Protein AF-A0A968RQ88-F1 (afdb_monomer_lite)

Foldseek 3Di:
DDPVVLCVVCVVVVVVLVVLLPDPPNDLVNLVVVLVVLVVSLVVCCVPPVPDVSNVVSVVSNVSSCCVNVVVVPD

pLDDT: mean 87.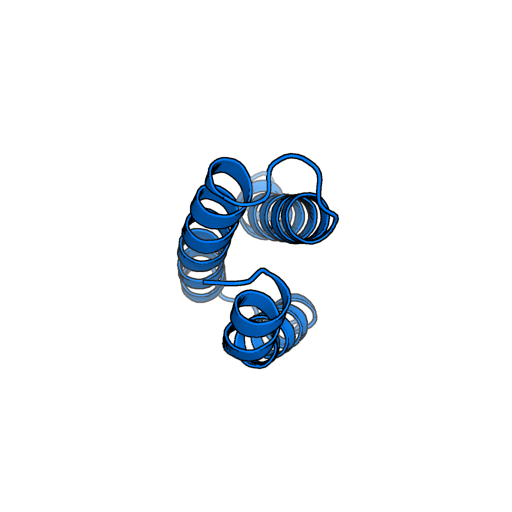8, std 10.65, range [39.47, 96.56]

Structure (mmCIF, N/CA/C/O backbone):
data_AF-A0A968RQ88-F1
#
_entry.id   AF-A0A968RQ88-F1
#
loop_
_atom_site.group_PDB
_atom_site.id
_atom_site.type_symbol
_atom_site.label_atom_id
_atom_site.label_alt_id
_atom_site.label_comp_id
_atom_site.label_asym_id
_atom_site.label_entity_id
_atom_site.label_seq_id
_atom_site.pdbx_PDB_ins_code
_atom_site.Cartn_x
_atom_site.Cartn_y
_atom_site.Cartn_z
_atom_site.occupancy
_atom_site.B_iso_or_equiv
_atom_site.auth_seq_id
_atom_site.auth_comp_id
_atom_site.auth_asym_id
_atom_site.auth_atom_id
_atom_site.pdbx_PDB_model_num
ATOM 1 N N . MET A 1 1 ? 14.936 -0.236 -11.575 1.00 78.31 1 MET A N 1
ATOM 2 C CA . MET A 1 1 ? 14.518 -1.525 -10.971 1.00 78.31 1 MET A CA 1
ATOM 3 C C . MET A 1 1 ? 13.488 -2.177 -11.895 1.00 78.31 1 MET A C 1
ATOM 5 O O . MET A 1 1 ? 12.681 -1.447 -12.457 1.00 78.31 1 MET A O 1
ATOM 9 N N . ARG A 1 2 ? 13.526 -3.499 -12.125 1.00 90.44 2 ARG A N 1
ATOM 10 C CA . ARG A 1 2 ? 12.456 -4.203 -12.868 1.00 90.44 2 ARG A CA 1
ATOM 11 C C . ARG A 1 2 ? 11.248 -4.410 -11.949 1.00 90.44 2 ARG A C 1
ATOM 13 O O . ARG A 1 2 ? 11.451 -4.649 -10.764 1.00 90.44 2 ARG A O 1
ATOM 20 N N . GLU A 1 3 ? 10.039 -4.379 -12.504 1.00 87.25 3 GLU A N 1
ATOM 21 C CA . GLU A 1 3 ? 8.781 -4.544 -11.755 1.00 87.25 3 GLU A CA 1
ATOM 22 C C . GLU A 1 3 ? 8.775 -5.796 -10.868 1.00 87.25 3 GLU A C 1
ATOM 24 O O . GLU A 1 3 ? 8.419 -5.715 -9.701 1.00 87.25 3 GLU A O 1
ATOM 29 N N . THR A 1 4 ? 9.246 -6.937 -11.379 1.00 91.44 4 THR A N 1
ATOM 30 C CA . THR A 1 4 ? 9.317 -8.188 -10.609 1.00 91.44 4 THR A CA 1
ATOM 31 C C . THR A 1 4 ? 10.141 -8.028 -9.336 1.00 91.44 4 THR A C 1
ATOM 33 O O . THR A 1 4 ? 9.674 -8.383 -8.264 1.00 91.44 4 THR A O 1
ATOM 36 N N . ARG A 1 5 ? 11.318 -7.398 -9.432 1.00 91.88 5 ARG A N 1
ATOM 37 C CA . ARG A 1 5 ? 12.188 -7.162 -8.273 1.00 91.88 5 ARG A CA 1
ATOM 38 C C . ARG A 1 5 ? 11.566 -6.172 -7.289 1.00 91.88 5 ARG A C 1
ATOM 40 O O . ARG A 1 5 ? 11.752 -6.319 -6.089 1.00 91.88 5 ARG A O 1
ATOM 47 N N . PHE A 1 6 ? 10.838 -5.174 -7.791 1.00 90.25 6 PHE A N 1
ATOM 48 C CA . PHE A 1 6 ? 10.075 -4.252 -6.949 1.00 90.25 6 PHE A CA 1
ATOM 49 C C . PHE A 1 6 ? 9.002 -5.005 -6.151 1.00 90.25 6 PHE A C 1
ATOM 51 O O . PHE A 1 6 ? 8.952 -4.893 -4.931 1.00 90.25 6 PHE A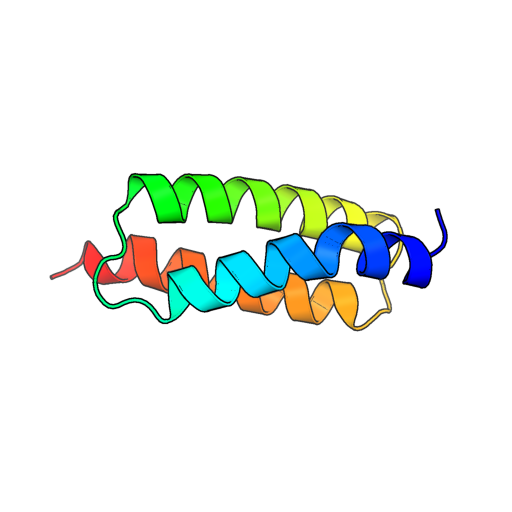 O 1
ATOM 58 N N . ILE A 1 7 ? 8.210 -5.844 -6.823 1.00 91.94 7 ILE A N 1
ATOM 59 C CA . ILE A 1 7 ? 7.189 -6.677 -6.178 1.00 91.94 7 ILE A CA 1
ATOM 60 C C . ILE A 1 7 ? 7.831 -7.626 -5.161 1.00 91.94 7 ILE A C 1
ATOM 62 O O . ILE A 1 7 ? 7.352 -7.721 -4.040 1.00 91.94 7 ILE A O 1
ATOM 66 N N . GLU A 1 8 ? 8.930 -8.295 -5.506 1.00 93.38 8 GLU A N 1
ATOM 67 C CA . GLU A 1 8 ? 9.621 -9.215 -4.594 1.00 93.38 8 GLU A CA 1
ATOM 68 C C . GLU A 1 8 ? 10.108 -8.544 -3.310 1.00 93.38 8 GLU A C 1
ATOM 70 O O . GLU A 1 8 ? 10.098 -9.183 -2.265 1.00 93.38 8 GLU A O 1
ATOM 75 N N . GLN A 1 9 ? 10.510 -7.275 -3.379 1.00 91.25 9 GLN A N 1
ATOM 76 C CA . GLN A 1 9 ? 10.955 -6.516 -2.210 1.00 91.25 9 GLN A CA 1
ATOM 77 C C . GLN A 1 9 ? 9.795 -6.031 -1.339 1.00 91.25 9 GLN A C 1
ATOM 79 O O . GLN A 1 9 ? 9.956 -5.899 -0.129 1.00 91.25 9 GLN A O 1
ATOM 84 N N . MET A 1 10 ? 8.641 -5.749 -1.946 1.00 92.19 10 MET A N 1
ATOM 85 C CA . MET A 1 10 ? 7.520 -5.110 -1.255 1.00 92.19 10 MET A CA 1
ATOM 86 C C . MET A 1 10 ? 6.414 -6.090 -0.844 1.00 92.19 10 MET A C 1
ATOM 88 O O . MET A 1 10 ? 5.647 -5.791 0.069 1.00 92.19 10 MET A O 1
ATOM 92 N N . LYS A 1 11 ? 6.342 -7.280 -1.455 1.00 91.25 11 LYS A N 1
ATOM 93 C CA . LYS A 1 11 ? 5.268 -8.265 -1.228 1.00 91.25 11 LYS A CA 1
ATOM 94 C C . LYS A 1 11 ? 5.093 -8.648 0.241 1.00 91.25 11 LYS A C 1
ATOM 96 O O . LYS A 1 11 ? 3.962 -8.717 0.710 1.00 91.25 11 LYS A O 1
ATOM 101 N N . ASP A 1 12 ? 6.184 -8.851 0.981 1.00 91.38 12 ASP A N 1
ATOM 102 C CA . ASP A 1 12 ? 6.130 -9.282 2.382 1.00 91.38 12 ASP A CA 1
ATOM 103 C C . ASP A 1 12 ? 5.533 -8.180 3.269 1.00 91.38 12 ASP A C 1
ATOM 105 O O . ASP A 1 12 ? 4.737 -8.429 4.184 1.00 91.38 12 ASP A O 1
ATOM 109 N N . LYS A 1 13 ? 5.847 -6.926 2.931 1.00 90.06 13 LYS A N 1
ATOM 110 C CA . LYS A 1 13 ? 5.266 -5.743 3.560 1.00 90.06 13 LYS A CA 1
ATOM 111 C C . LYS A 1 13 ? 3.776 -5.632 3.229 1.00 90.06 13 LYS A C 1
ATOM 113 O O . LYS A 1 13 ? 2.971 -5.491 4.146 1.00 90.06 13 LYS A O 1
ATOM 118 N N . TRP A 1 14 ? 3.385 -5.775 1.962 1.00 93.00 14 TRP A N 1
ATOM 119 C CA . TRP A 1 14 ? 1.973 -5.731 1.557 1.00 93.00 14 TRP A CA 1
ATOM 120 C C . TRP A 1 14 ? 1.143 -6.849 2.203 1.00 93.00 14 TRP A C 1
ATOM 122 O O . TRP A 1 14 ? 0.055 -6.589 2.708 1.00 93.00 14 TRP A O 1
ATOM 132 N N . GLN A 1 15 ? 1.678 -8.065 2.306 1.00 90.31 15 GLN A N 1
ATOM 133 C CA . GLN A 1 15 ? 1.005 -9.176 2.985 1.00 90.31 15 GLN A CA 1
ATOM 134 C C . GLN A 1 15 ? 0.795 -8.900 4.486 1.00 90.31 15 GLN A C 1
ATOM 136 O O . GLN A 1 15 ? -0.264 -9.196 5.054 1.00 90.31 15 GLN A O 1
ATOM 141 N N . SER A 1 16 ? 1.780 -8.278 5.137 1.00 86.56 16 SER A N 1
ATOM 142 C CA . SER A 1 16 ? 1.647 -7.825 6.527 1.00 86.56 16 SER A CA 1
ATOM 143 C C . SER A 1 16 ? 0.544 -6.770 6.662 1.00 86.56 16 SER A C 1
ATOM 145 O O . SER A 1 16 ? -0.230 -6.782 7.622 1.00 86.56 16 SER A O 1
ATOM 147 N N . PHE A 1 17 ? 0.420 -5.884 5.674 1.00 86.94 17 PHE A N 1
ATOM 148 C CA . PHE A 1 17 ? -0.588 -4.826 5.653 1.00 86.94 17 PHE A CA 1
ATOM 149 C C . PHE A 1 17 ? -1.996 -5.392 5.486 1.00 86.94 17 PHE A C 1
ATOM 151 O O . PHE A 1 17 ? -2.900 -5.007 6.225 1.00 86.94 17 PHE A O 1
ATOM 158 N N . GLU A 1 18 ? -2.177 -6.363 4.591 1.00 87.56 18 GLU A N 1
ATOM 159 C CA . GLU A 1 18 ? -3.446 -7.080 4.437 1.00 87.56 18 GLU A CA 1
ATOM 160 C C . GLU A 1 18 ? -3.864 -7.798 5.723 1.00 87.56 18 GLU A C 1
ATOM 162 O O . GLU A 1 18 ? -5.044 -7.817 6.073 1.00 87.56 18 GLU A O 1
ATOM 167 N N . THR A 1 19 ? -2.902 -8.347 6.465 1.00 89.12 19 THR A N 1
ATOM 168 C CA . THR A 1 19 ? -3.167 -8.978 7.765 1.00 89.12 19 THR A CA 1
ATOM 169 C C . THR A 1 19 ? -3.676 -7.952 8.781 1.00 89.12 19 THR A C 1
ATOM 171 O O . THR A 1 19 ? -4.674 -8.192 9.463 1.00 89.12 19 THR A O 1
ATOM 174 N N . ILE A 1 20 ? -3.062 -6.765 8.839 1.00 86.06 20 ILE A N 1
ATOM 175 C CA . ILE A 1 20 ? -3.525 -5.672 9.708 1.00 86.06 20 ILE A CA 1
ATOM 176 C C . ILE A 1 20 ? -4.910 -5.177 9.268 1.00 86.06 20 ILE A C 1
ATOM 178 O O . ILE A 1 20 ? -5.774 -4.945 10.112 1.00 86.06 20 ILE A O 1
ATOM 182 N N . LEU A 1 21 ? -5.165 -5.087 7.961 1.00 85.19 21 LEU A N 1
ATOM 183 C CA . LEU A 1 21 ? -6.467 -4.709 7.406 1.00 85.19 21 LEU A CA 1
ATOM 184 C C . LEU A 1 21 ? -7.563 -5.756 7.621 1.00 85.19 21 LEU A C 1
ATOM 186 O O . LEU A 1 21 ? -8.740 -5.420 7.535 1.00 85.19 21 LEU A O 1
ATOM 190 N N . LYS A 1 22 ? -7.233 -7.004 7.939 1.00 87.00 22 LYS A N 1
ATOM 191 C CA . LYS A 1 22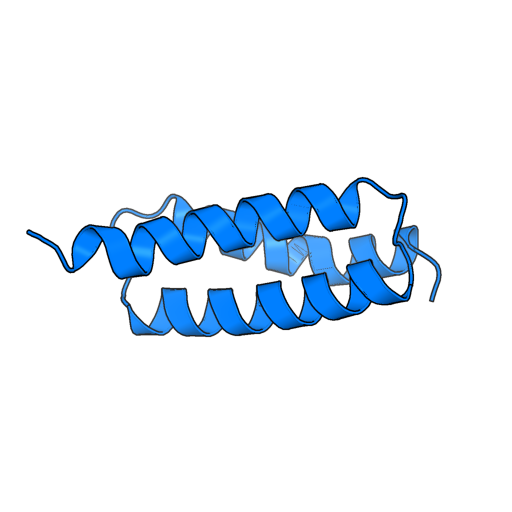 ? -8.224 -8.016 8.338 1.00 87.00 22 LYS A CA 1
ATOM 192 C C . LYS A 1 22 ? -8.423 -8.080 9.851 1.00 87.00 22 LYS A C 1
ATOM 194 O O . LYS A 1 22 ? -9.433 -8.604 10.309 1.00 87.00 22 LYS A O 1
ATOM 199 N N . SER A 1 23 ? -7.490 -7.534 10.630 1.00 85.56 23 SER A N 1
ATOM 200 C CA . SER A 1 23 ? -7.572 -7.543 12.089 1.00 85.56 23 SER A CA 1
ATOM 201 C C . SER A 1 23 ? -8.757 -6.706 12.592 1.00 85.56 23 SER A C 1
ATOM 203 O O . SER A 1 23 ? -8.968 -5.600 12.097 1.00 85.56 23 SER A O 1
ATOM 205 N N . PRO A 1 24 ? -9.515 -7.163 13.604 1.00 77.75 24 PRO A N 1
ATOM 206 C CA . PRO A 1 24 ? -10.555 -6.350 14.237 1.00 77.75 24 PRO A CA 1
ATOM 207 C C . PRO A 1 24 ? -9.977 -5.199 15.085 1.00 77.75 24 PRO A C 1
ATOM 209 O O . PRO A 1 24 ? -10.655 -4.198 15.313 1.00 77.75 24 PRO A O 1
ATOM 212 N N . TYR A 1 25 ? -8.708 -5.291 15.501 1.00 75.75 25 TYR A N 1
ATOM 213 C CA . TYR A 1 25 ? -8.034 -4.327 16.381 1.00 75.75 25 TYR A CA 1
ATOM 214 C C . TYR A 1 25 ? -7.141 -3.346 15.604 1.00 75.75 25 TYR A C 1
ATOM 216 O O . TYR A 1 25 ? -5.938 -3.224 15.858 1.00 75.75 25 TYR A O 1
ATOM 224 N N . LYS A 1 26 ? -7.717 -2.651 14.619 1.00 82.31 26 LYS A N 1
ATOM 225 C CA . LYS A 1 26 ? -7.007 -1.624 13.836 1.00 82.31 26 LYS A CA 1
ATOM 226 C C . LYS A 1 26 ? -7.034 -0.296 14.586 1.00 82.31 26 LYS A C 1
ATOM 228 O O . LYS A 1 26 ? -8.115 0.243 14.826 1.00 82.31 26 LYS A O 1
ATOM 233 N N . THR A 1 27 ? -5.868 0.247 14.929 1.00 84.19 27 THR A N 1
ATOM 234 C CA . THR A 1 27 ? -5.776 1.610 15.469 1.00 84.19 27 THR A CA 1
ATOM 235 C C . THR A 1 27 ? -5.624 2.624 14.329 1.00 84.19 27 THR A C 1
ATOM 237 O O . THR A 1 27 ? -4.986 2.303 13.319 1.00 84.19 27 THR A O 1
ATOM 240 N N . PRO A 1 28 ? -6.172 3.846 14.464 1.00 82.75 28 PRO A N 1
ATOM 241 C CA . PRO A 1 28 ? -6.042 4.890 13.445 1.00 82.75 28 PRO A CA 1
ATOM 242 C C . PRO A 1 28 ? -4.585 5.195 13.077 1.00 82.75 28 PRO A C 1
ATOM 244 O O . PRO A 1 28 ? -4.267 5.336 11.902 1.00 82.75 28 PRO A O 1
ATOM 247 N N . GLU A 1 29 ? -3.683 5.214 14.060 1.00 86.19 29 GLU A N 1
ATOM 248 C CA . GLU A 1 29 ? -2.248 5.456 13.850 1.00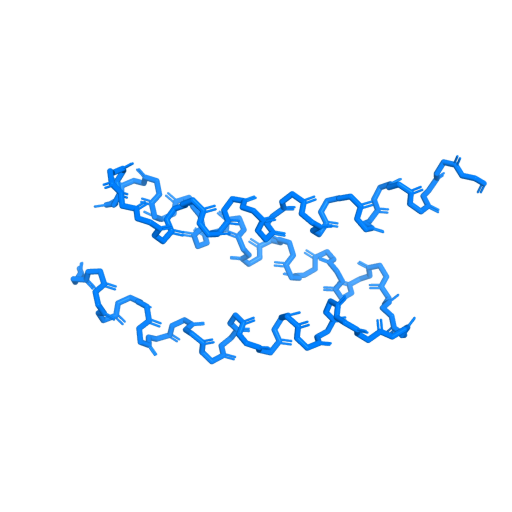 86.19 29 GLU A CA 1
ATOM 249 C C . GLU A 1 29 ? -1.599 4.378 12.975 1.00 86.19 29 GLU A C 1
ATOM 251 O O . GLU A 1 29 ? -0.842 4.686 12.054 1.00 86.19 29 GLU A O 1
ATOM 256 N N . LYS A 1 30 ? -1.927 3.100 13.216 1.00 86.69 30 LYS A N 1
ATOM 257 C CA . LYS A 1 30 ? -1.422 1.999 12.387 1.00 86.69 30 LYS A CA 1
ATOM 258 C C . LYS A 1 30 ? -1.935 2.131 10.960 1.00 86.69 30 LYS A C 1
ATOM 260 O O . LYS A 1 3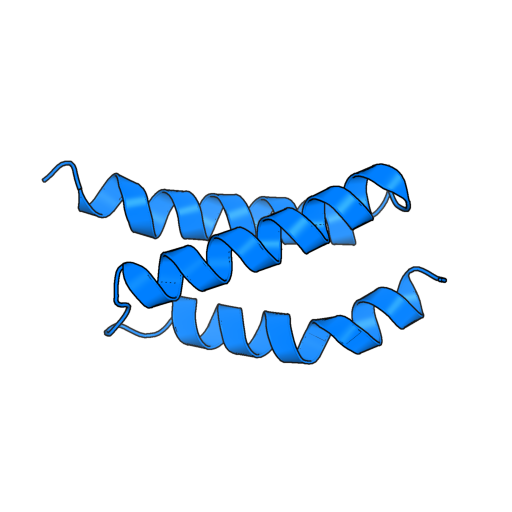0 ? -1.142 2.032 10.033 1.00 86.69 30 LYS A O 1
ATOM 265 N N . LEU A 1 31 ? -3.229 2.397 10.778 1.00 87.94 31 LEU A N 1
ATOM 266 C CA . LEU A 1 31 ? -3.810 2.588 9.447 1.00 87.94 31 LEU A CA 1
ATOM 267 C C . LEU A 1 31 ? -3.199 3.784 8.709 1.00 87.94 31 LEU A C 1
ATOM 269 O O . LEU A 1 31 ? -2.932 3.683 7.516 1.00 87.94 31 LEU A O 1
ATOM 273 N N . TYR A 1 32 ? -2.918 4.881 9.410 1.00 88.75 32 TYR A N 1
ATOM 274 C CA . TYR A 1 32 ? -2.262 6.045 8.824 1.00 88.75 32 TYR A CA 1
ATOM 275 C C . TYR A 1 32 ? -0.844 5.722 8.333 1.00 88.75 32 TYR A C 1
ATOM 277 O O . TYR A 1 32 ? -0.511 6.006 7.184 1.00 88.75 32 TYR A O 1
ATOM 285 N N . ASN A 1 33 ? -0.030 5.053 9.155 1.00 89.44 33 ASN A N 1
ATOM 286 C CA . ASN A 1 33 ? 1.318 4.641 8.750 1.00 89.44 33 ASN A CA 1
ATOM 287 C C . ASN A 1 33 ? 1.286 3.694 7.539 1.00 89.44 33 ASN A C 1
ATOM 289 O O . ASN A 1 33 ? 2.078 3.837 6.608 1.00 89.44 33 ASN A O 1
ATOM 293 N N . LEU A 1 34 ? 0.333 2.756 7.516 1.00 89.81 34 LEU A N 1
ATOM 294 C CA . LEU A 1 34 ? 0.095 1.881 6.364 1.00 89.81 34 LEU A CA 1
ATOM 295 C C . LEU A 1 34 ? -0.265 2.675 5.106 1.00 89.81 34 LEU A C 1
ATOM 297 O O . LEU A 1 34 ? 0.253 2.388 4.027 1.00 89.81 34 LEU A O 1
ATOM 301 N N . PHE A 1 35 ? -1.134 3.675 5.251 1.00 91.00 35 PHE A N 1
ATOM 302 C CA . PHE A 1 35 ? -1.585 4.513 4.150 1.00 91.00 35 PHE A CA 1
ATOM 303 C C . PHE A 1 35 ? -0.427 5.271 3.503 1.00 91.00 35 PHE A C 1
ATOM 305 O O . PHE A 1 35 ? -0.273 5.200 2.287 1.00 91.00 35 PHE A O 1
ATOM 312 N N . VAL A 1 36 ? 0.424 5.923 4.304 1.00 92.94 36 VAL A N 1
ATOM 313 C CA . VAL A 1 36 ? 1.603 6.655 3.808 1.00 92.94 36 VAL A CA 1
ATOM 314 C C . VAL A 1 36 ? 2.509 5.732 2.992 1.00 92.94 36 VAL A C 1
ATOM 316 O O . VAL A 1 36 ? 2.855 6.050 1.858 1.00 92.94 36 VAL A O 1
ATOM 319 N N . HIS A 1 37 ? 2.814 4.541 3.510 1.00 93.38 37 HIS A N 1
ATOM 320 C CA . HIS A 1 37 ? 3.654 3.582 2.794 1.00 93.38 37 HIS A CA 1
ATOM 321 C C . HIS A 1 37 ? 3.051 3.101 1.471 1.00 93.38 37 HIS A C 1
ATOM 323 O O . HIS A 1 37 ? 3.766 2.990 0.479 1.00 93.38 37 HIS A O 1
ATOM 329 N N . ILE A 1 38 ? 1.749 2.808 1.444 1.00 95.00 38 ILE A N 1
ATOM 330 C CA . ILE A 1 38 ? 1.073 2.390 0.212 1.00 95.00 38 ILE A CA 1
ATOM 331 C C . ILE A 1 38 ? 1.027 3.531 -0.810 1.00 95.00 38 ILE A C 1
ATOM 333 O O . ILE A 1 38 ? 1.148 3.272 -2.007 1.00 95.00 38 ILE A O 1
ATOM 337 N N . LEU A 1 39 ? 0.877 4.783 -0.370 1.00 94.81 39 LEU A N 1
ATOM 338 C CA . LEU A 1 39 ? 0.917 5.937 -1.266 1.00 94.81 39 LEU A CA 1
ATOM 339 C C . LEU A 1 39 ? 2.295 6.130 -1.905 1.00 94.81 39 LEU A C 1
ATOM 341 O O . LEU A 1 39 ? 2.354 6.400 -3.106 1.00 94.81 39 LEU A O 1
ATOM 345 N N . ASP A 1 40 ? 3.377 5.942 -1.149 1.00 95.75 40 ASP A N 1
ATOM 346 C CA . ASP A 1 40 ? 4.741 5.997 -1.687 1.00 95.75 40 ASP A CA 1
ATOM 347 C C . ASP A 1 40 ? 4.958 4.914 -2.754 1.00 95.75 40 ASP A C 1
ATOM 349 O O . ASP A 1 40 ? 5.371 5.213 -3.881 1.00 95.75 40 ASP A O 1
ATOM 353 N N . ASP A 1 41 ? 4.589 3.666 -2.443 1.00 95.38 41 ASP A N 1
ATOM 354 C CA . ASP A 1 41 ? 4.696 2.539 -3.375 1.00 95.38 41 ASP A CA 1
ATOM 355 C C . ASP A 1 41 ? 3.829 2.768 -4.627 1.00 95.38 41 ASP A C 1
ATOM 357 O O . ASP A 1 41 ? 4.249 2.482 -5.754 1.00 95.38 41 ASP A O 1
ATOM 361 N N . LEU A 1 42 ? 2.621 3.323 -4.459 1.00 96.56 42 LEU A N 1
ATOM 362 C CA . LEU A 1 42 ? 1.716 3.653 -5.560 1.00 96.56 42 LEU A CA 1
ATOM 363 C C . LEU A 1 42 ? 2.275 4.778 -6.434 1.00 96.56 42 LEU A C 1
ATOM 365 O O . LEU A 1 42 ? 2.164 4.705 -7.658 1.00 96.56 42 LEU A O 1
ATOM 369 N N . SER A 1 43 ? 2.868 5.809 -5.834 1.00 96.50 43 SER A N 1
ATOM 370 C CA . SER A 1 43 ? 3.501 6.915 -6.555 1.00 96.50 43 SER A CA 1
ATOM 371 C C . SER A 1 43 ? 4.668 6.409 -7.410 1.00 96.50 43 SER A C 1
ATOM 373 O O . SER A 1 43 ? 4.749 6.700 -8.611 1.00 96.50 43 SER A O 1
ATOM 375 N N . PHE A 1 44 ? 5.505 5.538 -6.834 1.00 95.62 44 PHE A N 1
ATOM 376 C CA . PHE A 1 44 ? 6.575 4.854 -7.556 1.00 95.62 44 PHE A CA 1
ATOM 377 C C . PHE A 1 44 ? 6.015 4.014 -8.714 1.00 95.62 44 PHE A C 1
ATOM 379 O O . PHE A 1 44 ? 6.430 4.174 -9.865 1.00 95.62 44 PHE A O 1
ATOM 386 N N . ALA A 1 45 ? 5.013 3.169 -8.451 1.00 95.88 45 ALA A N 1
ATOM 387 C CA . ALA A 1 45 ? 4.392 2.326 -9.470 1.00 95.88 45 ALA A CA 1
ATOM 388 C C . ALA A 1 45 ? 3.718 3.135 -10.590 1.00 95.88 45 ALA A C 1
ATOM 390 O O . ALA A 1 45 ? 3.795 2.745 -11.753 1.00 95.88 45 ALA A O 1
ATOM 391 N N . ARG A 1 46 ? 3.092 4.277 -10.284 1.00 95.31 46 ARG A N 1
ATOM 392 C CA . ARG A 1 46 ? 2.515 5.182 -11.294 1.00 95.31 46 ARG A CA 1
ATOM 393 C C . ARG A 1 46 ? 3.582 5.776 -12.208 1.00 95.31 46 ARG A C 1
ATOM 395 O O . ARG A 1 46 ? 3.334 5.897 -13.404 1.00 95.31 46 ARG A O 1
ATOM 402 N N . THR A 1 47 ? 4.745 6.106 -11.655 1.00 96.56 47 THR A N 1
ATOM 403 C CA . THR A 1 47 ? 5.852 6.720 -12.399 1.00 96.56 47 THR A CA 1
ATOM 404 C C . THR A 1 47 ? 6.561 5.706 -13.294 1.00 96.56 47 THR A C 1
ATOM 406 O O . THR A 1 47 ? 6.792 5.968 -14.471 1.00 96.56 47 THR A O 1
ATOM 409 N N . PHE A 1 48 ? 6.889 4.530 -12.754 1.00 94.81 48 PHE A N 1
ATOM 410 C CA . PHE A 1 48 ? 7.750 3.563 -13.442 1.00 94.81 48 PHE A CA 1
ATOM 411 C C . PHE A 1 48 ? 6.987 2.419 -14.124 1.00 94.81 48 PHE A C 1
ATOM 413 O O . PHE A 1 48 ? 7.510 1.819 -15.063 1.00 94.81 48 PHE A O 1
ATOM 420 N N . TYR A 1 49 ? 5.756 2.119 -13.693 1.00 94.00 49 TYR A N 1
ATOM 421 C CA . TYR A 1 49 ? 4.939 0.997 -14.181 1.00 94.00 49 TYR A CA 1
ATOM 422 C C . TYR A 1 49 ? 3.489 1.417 -14.522 1.00 94.00 49 TYR A C 1
ATOM 424 O O . TYR A 1 49 ? 2.530 0.784 -14.066 1.00 94.00 49 TYR A O 1
ATOM 432 N N . PRO A 1 50 ? 3.282 2.466 -15.346 1.00 90.12 50 PRO A N 1
ATOM 433 C CA . PRO A 1 50 ? 1.967 3.080 -15.547 1.00 90.12 50 PRO A CA 1
ATOM 434 C C . PRO A 1 50 ? 0.910 2.134 -16.134 1.00 90.12 50 PRO A C 1
ATOM 436 O O . PRO 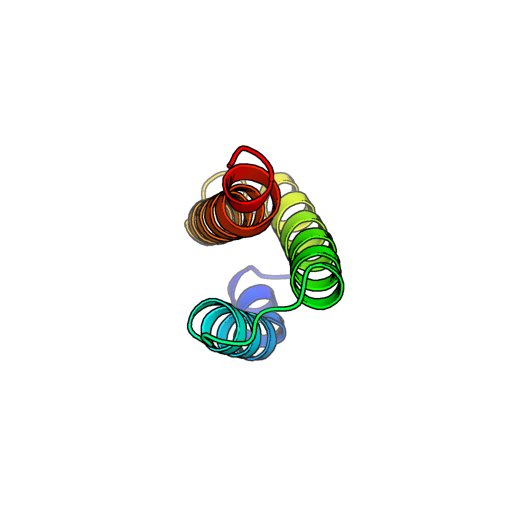A 1 50 ? -0.265 2.285 -15.826 1.00 90.12 50 PRO A O 1
ATOM 439 N N . ASN A 1 51 ? 1.297 1.131 -16.926 1.00 93.44 51 ASN A N 1
ATOM 440 C CA . ASN A 1 51 ? 0.367 0.214 -17.602 1.00 93.44 51 ASN A CA 1
ATOM 441 C C . ASN A 1 51 ? 0.373 -1.197 -16.994 1.00 93.44 51 ASN A C 1
ATOM 443 O O . ASN A 1 51 ? 0.248 -2.187 -17.715 1.00 93.44 51 ASN A O 1
ATOM 447 N N . ARG A 1 52 ? 0.590 -1.310 -15.677 1.00 94.75 52 ARG A N 1
ATOM 448 C CA . ARG A 1 52 ? 0.764 -2.604 -15.004 1.00 94.75 52 ARG A CA 1
ATOM 449 C C . ARG A 1 52 ? -0.197 -2.818 -13.841 1.00 94.75 52 ARG A C 1
ATOM 451 O O . ARG A 1 52 ? -0.724 -1.871 -13.255 1.00 94.75 52 ARG A O 1
ATOM 458 N N . SER A 1 53 ? -0.417 -4.089 -13.511 1.00 93.44 53 SER A N 1
ATOM 459 C CA . SER A 1 53 ? -1.365 -4.525 -12.481 1.00 93.44 53 SER A CA 1
ATOM 460 C C . SER A 1 53 ? -0.945 -4.107 -11.074 1.00 93.44 53 SER A C 1
ATOM 462 O O . SER A 1 53 ? -1.817 -3.799 -10.268 1.00 93.44 53 SER A O 1
ATOM 464 N N . VAL A 1 54 ? 0.359 -4.000 -10.788 1.00 94.06 54 VAL A N 1
ATOM 465 C CA . VAL A 1 54 ? 0.859 -3.569 -9.470 1.00 94.06 54 VAL A CA 1
ATOM 466 C C . VAL A 1 54 ? 0.325 -2.189 -9.069 1.00 94.06 54 VAL A C 1
ATOM 468 O O . VAL A 1 54 ? -0.078 -1.984 -7.928 1.00 94.06 54 VAL A O 1
ATOM 471 N N . ARG A 1 55 ? 0.206 -1.264 -10.031 1.00 95.56 55 ARG A N 1
ATOM 472 C CA . ARG A 1 55 ? -0.409 0.054 -9.821 1.00 95.56 55 ARG A CA 1
ATOM 473 C C . ARG A 1 55 ? -1.879 -0.073 -9.415 1.00 95.56 55 ARG A C 1
ATOM 475 O O . ARG A 1 55 ? -2.335 0.640 -8.529 1.00 95.56 55 ARG A O 1
ATOM 482 N N . VAL A 1 56 ? -2.625 -0.949 -10.090 1.00 95.31 56 VAL A N 1
ATOM 483 C CA . VAL A 1 56 ? -4.057 -1.168 -9.827 1.00 95.31 56 VAL A CA 1
ATOM 484 C C . VAL A 1 56 ? -4.252 -1.786 -8.445 1.00 95.31 56 VAL A C 1
ATOM 486 O O . VAL A 1 56 ? -5.084 -1.304 -7.681 1.00 95.31 56 VAL A O 1
ATOM 489 N N . TYR A 1 57 ? -3.436 -2.785 -8.102 1.00 94.31 57 TYR A N 1
ATOM 490 C CA . TYR A 1 57 ? -3.427 -3.413 -6.783 1.00 94.31 57 TYR A CA 1
ATOM 491 C C . TYR A 1 57 ? -3.192 -2.384 -5.669 1.00 94.31 57 TYR A C 1
ATOM 493 O O . TYR A 1 57 ? -4.039 -2.226 -4.791 1.00 94.31 57 TYR A O 1
ATOM 501 N N . LEU A 1 58 ? -2.102 -1.615 -5.754 1.00 95.50 58 LEU A N 1
ATOM 502 C CA . LEU A 1 58 ? -1.753 -0.604 -4.751 1.00 95.50 58 LEU A CA 1
ATOM 503 C C . LEU A 1 58 ? -2.830 0.477 -4.608 1.00 95.50 58 LEU A C 1
ATOM 505 O O . LEU A 1 58 ? -3.128 0.916 -3.500 1.00 95.50 58 LEU A O 1
ATOM 509 N N . ASN A 1 59 ? -3.467 0.871 -5.714 1.00 95.44 59 ASN A N 1
ATOM 510 C CA . ASN A 1 59 ? -4.586 1.807 -5.680 1.00 95.44 59 ASN A CA 1
ATOM 511 C C . ASN A 1 59 ? -5.801 1.232 -4.933 1.00 95.44 59 ASN A C 1
ATOM 513 O O . ASN A 1 59 ? -6.433 1.952 -4.163 1.00 95.44 59 ASN A O 1
ATOM 517 N N . GLY A 1 60 ? -6.113 -0.053 -5.127 1.00 94.44 60 GLY A N 1
ATOM 518 C CA . GLY A 1 60 ? -7.180 -0.736 -4.392 1.00 94.44 60 GLY A CA 1
ATOM 519 C C . GLY A 1 60 ? -6.898 -0.807 -2.889 1.00 94.44 60 GLY A C 1
ATOM 520 O O . GLY A 1 60 ? -7.762 -0.470 -2.081 1.00 94.44 60 GLY A O 1
ATOM 521 N N . VAL A 1 61 ? -5.663 -1.150 -2.505 1.00 93.00 61 VAL A N 1
ATOM 522 C CA . VAL A 1 61 ? -5.246 -1.165 -1.092 1.00 93.00 61 VAL A CA 1
ATOM 523 C C . VAL A 1 61 ? -5.356 0.234 -0.473 1.00 93.00 61 VAL A C 1
ATOM 525 O O . VAL A 1 61 ? -5.912 0.379 0.616 1.00 93.00 61 VAL A O 1
ATOM 528 N N . ALA A 1 62 ? -4.905 1.277 -1.178 1.00 93.50 62 ALA A N 1
ATOM 529 C CA . ALA A 1 62 ? -5.007 2.662 -0.712 1.00 93.50 62 ALA A CA 1
ATOM 530 C C . ALA A 1 62 ? -6.465 3.078 -0.457 1.00 93.50 62 ALA A C 1
ATOM 532 O O . ALA A 1 62 ? -6.770 3.669 0.580 1.00 93.50 62 ALA A O 1
ATOM 533 N N . GLN A 1 63 ? -7.375 2.739 -1.377 1.00 93.00 63 GLN A N 1
ATOM 534 C CA . GLN A 1 63 ? -8.806 3.024 -1.238 1.00 93.00 63 GLN A CA 1
ATOM 535 C C . GLN A 1 63 ? -9.432 2.297 -0.044 1.00 93.00 63 GLN A C 1
ATOM 537 O O . GLN A 1 63 ? -10.231 2.897 0.680 1.00 93.00 63 GLN A O 1
ATOM 542 N N . GLN A 1 64 ? -9.055 1.038 0.198 1.00 90.25 64 GLN A N 1
ATOM 543 C CA . GLN A 1 64 ? -9.534 0.292 1.361 1.00 90.25 64 GLN A CA 1
ATOM 544 C C . GLN A 1 64 ? -9.080 0.949 2.668 1.00 90.25 64 GLN A C 1
ATOM 546 O O . GLN A 1 64 ? -9.904 1.169 3.553 1.00 90.25 64 GLN A O 1
ATOM 551 N N . ILE A 1 65 ? -7.796 1.312 2.780 1.00 89.75 65 ILE A N 1
ATOM 552 C CA . ILE A 1 65 ? -7.267 1.971 3.983 1.00 89.75 65 ILE A CA 1
ATOM 553 C C . ILE A 1 65 ? -7.961 3.319 4.205 1.00 89.75 65 ILE A C 1
ATOM 555 O O . ILE A 1 65 ? -8.395 3.608 5.317 1.00 89.75 65 ILE A O 1
ATOM 559 N N . PHE A 1 66 ? -8.108 4.127 3.152 1.00 89.06 66 PHE A N 1
ATOM 560 C CA . PHE A 1 66 ? -8.807 5.408 3.231 1.00 89.06 66 PHE A CA 1
ATOM 561 C C . PHE A 1 66 ? -10.244 5.224 3.734 1.00 89.06 66 PHE A C 1
ATOM 563 O O . PHE A 1 66 ? -10.681 5.903 4.659 1.00 89.06 66 PHE A O 1
ATOM 570 N N . THR A 1 67 ? -10.965 4.247 3.187 1.00 87.06 67 THR A N 1
ATOM 571 C CA . THR A 1 67 ? -12.328 3.938 3.627 1.00 87.06 67 THR A CA 1
ATOM 572 C C . THR A 1 67 ? -12.356 3.520 5.099 1.00 87.06 67 THR A C 1
ATOM 574 O O . THR A 1 67 ? -13.164 4.039 5.862 1.00 87.06 67 THR A O 1
ATOM 577 N N . ASP A 1 68 ? -11.447 2.648 5.533 1.00 84.31 68 ASP A N 1
ATOM 578 C CA . ASP A 1 68 ? -11.374 2.185 6.924 1.00 84.31 68 ASP A CA 1
ATOM 579 C C . ASP A 1 68 ? -11.041 3.313 7.919 1.00 84.31 68 ASP A C 1
ATOM 581 O O . ASP A 1 68 ? -11.543 3.301 9.044 1.00 84.31 68 ASP A O 1
ATOM 585 N N . VAL A 1 69 ? -10.206 4.281 7.524 1.00 81.62 69 VAL A N 1
ATOM 586 C CA . VAL A 1 69 ? -9.817 5.430 8.362 1.00 81.62 69 VAL A CA 1
ATOM 587 C C . VAL A 1 69 ? -10.931 6.471 8.440 1.00 81.62 69 VAL A C 1
ATOM 589 O O . VAL A 1 69 ? -11.248 6.950 9.528 1.00 81.62 69 VAL A O 1
ATOM 592 N N . TYR A 1 70 ? -11.514 6.839 7.299 1.00 76.56 70 TYR A N 1
ATOM 593 C CA . TYR A 1 70 ? -12.409 7.993 7.213 1.00 76.56 70 TYR A CA 1
ATOM 594 C C . TYR A 1 70 ? -13.887 7.623 7.380 1.00 76.56 70 TYR A C 1
ATOM 596 O O . TYR A 1 70 ? -14.614 8.364 8.033 1.00 76.56 70 TYR A O 1
ATOM 604 N N . LYS A 1 71 ? -14.334 6.447 6.921 1.00 67.75 71 LYS A N 1
ATOM 605 C CA . LYS A 1 71 ? -15.739 6.017 7.072 1.00 67.75 71 LYS A CA 1
ATOM 606 C C . LYS A 1 71 ? -16.097 5.668 8.522 1.00 67.75 71 LYS A C 1
ATOM 608 O O . LYS A 1 71 ? -17.248 5.790 8.916 1.00 67.75 71 LYS A O 1
ATOM 613 N N . LYS A 1 72 ? -15.109 5.288 9.344 1.00 58.38 72 LYS A N 1
ATOM 614 C CA . LYS A 1 72 ? -15.276 5.110 10.800 1.00 58.38 72 LYS A CA 1
ATOM 615 C C . LYS A 1 72 ? -15.441 6.427 11.570 1.00 58.38 72 LYS A C 1
ATOM 617 O O . LYS A 1 72 ? -15.720 6.374 12.761 1.00 58.38 72 LYS A O 1
ATOM 622 N N . LYS A 1 73 ? -15.219 7.578 10.926 1.00 51.47 73 LYS A N 1
ATOM 623 C CA . LYS A 1 73 ? -15.259 8.905 11.556 1.00 51.47 73 LYS A CA 1
ATOM 624 C C . LYS A 1 73 ? -16.607 9.624 11.373 1.00 51.47 73 LYS A C 1
ATOM 626 O O . LYS A 1 73 ? -16.815 10.644 12.015 1.00 51.47 73 LYS A O 1
ATOM 631 N N . GLU A 1 74 ? -17.498 9.103 10.525 1.00 50.06 74 GLU A N 1
ATOM 632 C CA . GLU A 1 74 ? -18.823 9.678 10.212 1.00 50.06 74 GLU A CA 1
ATOM 633 C C . GLU A 1 74 ? -20.002 8.912 10.856 1.00 50.06 74 GLU A C 1
ATOM 635 O O . GLU A 1 74 ? -21.078 8.822 10.266 1.00 50.06 74 GLU A O 1
ATOM 640 N N . ILE A 1 75 ? -19.827 8.346 12.058 1.00 39.47 75 ILE A N 1
ATOM 641 C CA . ILE A 1 75 ? -20.928 7.786 12.869 1.00 39.47 75 ILE A CA 1
ATOM 642 C C . ILE A 1 75 ? -20.768 8.235 14.318 1.00 39.47 75 ILE A C 1
ATOM 644 O O . ILE A 1 75 ? -19.634 8.104 14.832 1.00 39.47 75 ILE A O 1
#

Radius of gyration: 12.92 Å; chains: 1; bounding box: 35×19×34 Å

Secondary structure (DSSP, 8-state):
--HHHHHHHHHHHHHHHHHHHH-S---HHHHHHHHHHHHHHHHHHHHH-TTSHHHHHHHHHHHHHHHHHHGGG--

Sequence (75 aa):
MRETRFIEQMKDKWQSFETILKSPYKTPEKLYNLFVHILDDLSFARTFYPNRSVRVYLNGVAQQIFTDVYKKKEI